Protein AF-A0A6F8T669-F1 (afdb_monomer)

Radius of gyration: 17.14 Å; Cα contacts (8 Å, |Δi|>4): 40; chains: 1; bounding box: 42×25×52 Å

Sequence (89 aa):
MLKLFTAHPASVNQSYWAHLFFAISFGFIMIKGGCACLIHAIFPFLFQTTGSQTAFSAVEKYLQKCPYKNENDKKLIQCLQNRKGKDNP

Structure (mmCIF, N/CA/C/O backbone):
data_AF-A0A6F8T669-F1
#
_entry.id   AF-A0A6F8T669-F1
#
loop_
_atom_site.group_PDB
_atom_site.id
_atom_site.type_symbol
_atom_site.label_atom_id
_atom_site.label_alt_id
_atom_site.label_comp_id
_atom_site.label_asym_id
_atom_site.label_entity_id
_atom_site.label_seq_id
_atom_site.pdbx_PDB_ins_code
_atom_site.Cartn_x
_atom_site.Cartn_y
_atom_site.Cartn_z
_atom_site.occupancy
_atom_site.B_iso_or_equiv
_atom_site.auth_seq_id
_atom_site.auth_comp_id
_atom_site.auth_asym_id
_atom_site.auth_atom_id
_atom_site.pdbx_PDB_model_num
ATOM 1 N N . MET A 1 1 ? 3.859 -7.538 -31.567 1.00 46.84 1 MET A N 1
ATOM 2 C CA . MET A 1 1 ? 3.269 -7.832 -30.241 1.00 46.84 1 MET A CA 1
ATOM 3 C C . MET A 1 1 ? 4.302 -8.364 -29.243 1.00 46.84 1 MET A C 1
ATOM 5 O O . MET A 1 1 ? 4.489 -7.728 -28.220 1.00 46.84 1 MET A O 1
ATOM 9 N N . LEU A 1 2 ? 5.065 -9.421 -29.559 1.00 51.72 2 LEU A N 1
ATOM 10 C CA . LEU A 1 2 ? 6.113 -9.962 -28.664 1.00 51.72 2 LEU A CA 1
ATOM 11 C C . LEU A 1 2 ? 7.353 -9.057 -28.472 1.00 51.72 2 LEU A C 1
ATOM 13 O O . LEU A 1 2 ? 8.029 -9.165 -27.456 1.00 51.72 2 LEU A O 1
ATOM 17 N N . LYS A 1 3 ? 7.626 -8.117 -29.392 1.00 49.25 3 LYS A N 1
ATOM 18 C CA . LYS A 1 3 ? 8.773 -7.183 -29.307 1.00 49.25 3 LYS A CA 1
ATOM 19 C C . LYS A 1 3 ? 8.679 -6.140 -28.183 1.00 49.25 3 LYS 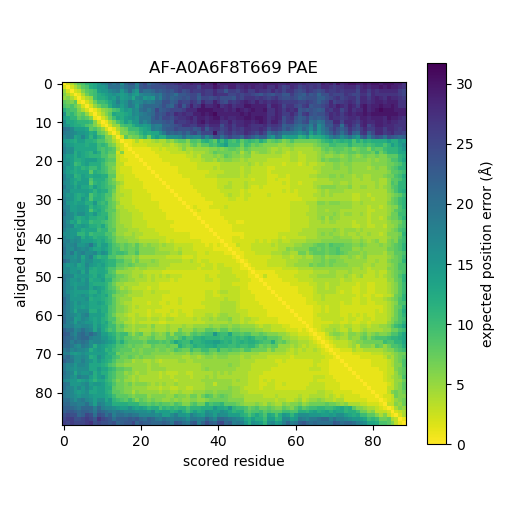A C 1
ATOM 21 O O . LYS A 1 3 ? 9.714 -5.664 -27.737 1.00 49.25 3 LYS A O 1
ATOM 26 N N . LEU A 1 4 ? 7.478 -5.804 -27.701 1.00 55.72 4 LEU A N 1
ATOM 27 C CA . LEU A 1 4 ? 7.310 -4.882 -26.563 1.00 55.72 4 LEU A CA 1
ATOM 28 C C . LEU A 1 4 ? 7.740 -5.527 -25.235 1.00 55.72 4 LEU A C 1
ATOM 30 O O . LEU A 1 4 ? 8.153 -4.827 -24.318 1.00 55.72 4 LEU A O 1
ATOM 34 N N . PHE A 1 5 ? 7.701 -6.860 -25.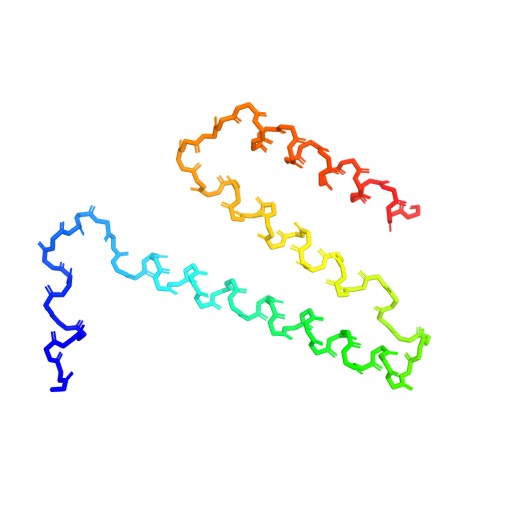163 1.00 52.34 5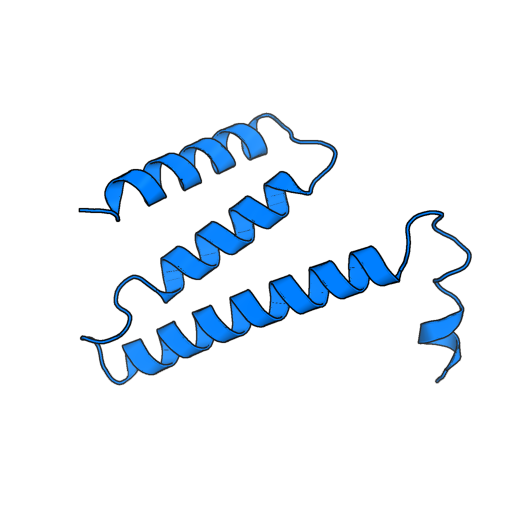 PHE A N 1
ATOM 35 C CA . PHE A 1 5 ? 8.120 -7.636 -23.998 1.00 52.34 5 PHE A CA 1
ATOM 36 C C . PHE A 1 5 ? 9.592 -8.082 -24.067 1.00 52.34 5 PHE A C 1
ATOM 38 O O . PHE A 1 5 ? 10.190 -8.340 -23.028 1.00 52.34 5 PHE A O 1
ATOM 45 N N . THR A 1 6 ? 10.205 -8.141 -25.258 1.00 50.88 6 THR A N 1
ATOM 46 C CA . THR A 1 6 ? 11.579 -8.654 -25.446 1.00 50.88 6 THR A CA 1
ATOM 47 C C . THR A 1 6 ? 12.617 -7.634 -25.922 1.00 50.88 6 THR A C 1
ATOM 49 O O . THR A 1 6 ? 13.794 -7.978 -25.960 1.00 50.88 6 THR A O 1
ATOM 52 N N . ALA A 1 7 ? 12.252 -6.382 -26.234 1.00 49.44 7 ALA A N 1
ATOM 53 C CA . ALA A 1 7 ? 13.228 -5.328 -26.566 1.00 49.44 7 ALA A CA 1
ATOM 54 C C . ALA A 1 7 ? 13.747 -4.541 -25.342 1.00 49.44 7 ALA A C 1
ATOM 56 O O . ALA A 1 7 ? 14.804 -3.923 -25.413 1.00 49.44 7 ALA A O 1
ATOM 57 N N . HIS A 1 8 ? 13.047 -4.589 -24.202 1.00 51.38 8 HIS A N 1
ATOM 58 C CA . HIS A 1 8 ? 13.470 -3.931 -22.957 1.00 51.38 8 HIS A CA 1
ATOM 59 C C . HIS A 1 8 ? 14.558 -4.666 -22.122 1.00 51.38 8 HIS A C 1
ATOM 61 O O . HIS A 1 8 ? 15.334 -3.982 -21.451 1.00 51.38 8 HIS A O 1
ATOM 67 N N . PRO A 1 9 ? 14.697 -6.011 -22.118 1.00 48.41 9 PRO A N 1
ATOM 68 C CA . PRO A 1 9 ? 15.620 -6.694 -21.208 1.00 48.41 9 PRO A CA 1
ATOM 69 C C . PRO A 1 9 ? 17.107 -6.559 -21.586 1.00 48.41 9 PRO A C 1
ATOM 71 O O . PRO A 1 9 ? 17.948 -7.088 -20.868 1.00 48.41 9 PRO A O 1
ATOM 74 N N . ALA A 1 10 ? 17.456 -5.850 -22.667 1.00 50.47 10 ALA A N 1
ATOM 75 C CA . ALA A 1 10 ? 18.846 -5.668 -23.094 1.00 50.47 10 ALA A CA 1
ATOM 76 C C . ALA A 1 10 ? 19.513 -4.368 -22.591 1.00 50.47 10 ALA A C 1
ATOM 78 O O . ALA A 1 10 ? 20.724 -4.232 -22.733 1.00 50.47 10 ALA A O 1
ATOM 79 N N . SER A 1 11 ? 18.772 -3.405 -22.020 1.00 48.41 11 SER A N 1
ATOM 80 C CA . SER A 1 11 ? 19.317 -2.065 -21.704 1.00 48.41 11 SER A CA 1
ATOM 81 C C . SER A 1 11 ? 19.578 -1.785 -20.223 1.00 48.41 11 SER A C 1
ATOM 83 O O . SER A 1 11 ? 20.102 -0.725 -19.885 1.00 48.41 11 SER A O 1
ATOM 85 N N . VAL A 1 12 ? 19.238 -2.708 -19.323 1.00 50.62 12 VAL A N 1
ATOM 86 C CA . VAL A 1 12 ? 19.352 -2.487 -17.877 1.00 50.62 12 VAL A CA 1
ATOM 87 C C . VAL A 1 12 ? 19.857 -3.746 -17.190 1.00 50.62 12 VAL A C 1
ATOM 89 O O . VAL A 1 12 ? 19.125 -4.709 -17.007 1.00 50.62 12 VAL A O 1
ATOM 92 N N . ASN A 1 13 ? 21.122 -3.711 -16.775 1.00 52.75 13 ASN A N 1
ATOM 93 C CA . ASN A 1 13 ? 21.825 -4.711 -15.962 1.00 52.75 13 ASN A CA 1
ATOM 94 C C . ASN A 1 13 ? 21.266 -4.830 -14.513 1.00 52.75 13 ASN A C 1
ATOM 96 O O . ASN A 1 13 ? 22.008 -4.883 -13.538 1.00 52.75 13 ASN A O 1
ATOM 100 N N . GLN A 1 14 ? 19.939 -4.863 -14.361 1.00 52.84 14 GLN A N 1
ATOM 101 C CA . GLN A 1 14 ? 19.171 -5.221 -13.164 1.00 52.84 14 GLN A CA 1
ATOM 102 C C . GLN A 1 14 ? 18.031 -6.128 -13.643 1.00 52.84 14 GLN A C 1
ATOM 104 O O . GLN A 1 14 ? 17.387 -5.842 -14.651 1.00 52.84 14 GLN A O 1
ATOM 109 N N . SER A 1 15 ? 17.795 -7.253 -12.970 1.00 63.19 15 SER A N 1
ATOM 110 C CA . SER A 1 15 ? 16.896 -8.288 -13.480 1.00 63.19 15 SER A CA 1
ATOM 111 C C . SER A 1 15 ? 15.473 -7.742 -13.659 1.00 63.19 15 SER A C 1
ATOM 113 O O . SER A 1 15 ? 14.816 -7.366 -12.692 1.00 63.19 15 SER A O 1
ATOM 115 N N . TY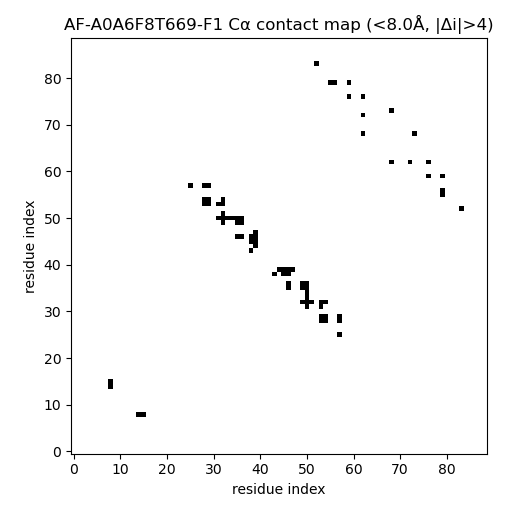R A 1 16 ? 14.967 -7.741 -14.900 1.00 67.06 16 TYR A N 1
ATOM 116 C CA . TYR A 1 16 ? 13.548 -7.517 -15.236 1.00 67.06 16 TYR A CA 1
ATOM 117 C C . TYR A 1 16 ? 12.618 -8.238 -14.249 1.00 67.06 16 TYR A C 1
ATOM 119 O O . TYR A 1 16 ? 11.627 -7.687 -13.784 1.00 67.06 16 TYR A O 1
ATOM 127 N N . TRP A 1 17 ? 13.027 -9.437 -13.837 1.00 72.88 17 TRP A N 1
ATOM 128 C CA . TRP A 1 17 ? 12.398 -10.255 -12.809 1.00 72.88 17 TRP A CA 1
ATOM 129 C C . TRP A 1 17 ? 12.301 -9.601 -11.426 1.00 72.88 17 TRP A C 1
ATOM 131 O O . TRP A 1 17 ? 11.263 -9.727 -10.787 1.00 72.88 17 TRP A O 1
ATOM 141 N N . ALA A 1 18 ? 13.321 -8.879 -10.956 1.00 77.56 18 ALA A N 1
ATOM 142 C CA . ALA A 1 18 ? 13.271 -8.169 -9.679 1.00 77.56 18 ALA A CA 1
ATOM 143 C C . ALA A 1 18 ? 12.272 -7.004 -9.714 1.00 77.56 18 ALA A C 1
ATOM 145 O O . ALA A 1 18 ? 11.497 -6.833 -8.771 1.00 77.56 18 ALA A O 1
ATOM 146 N N . HIS A 1 19 ? 12.247 -6.232 -10.805 1.00 77.62 19 HIS A N 1
ATOM 147 C CA . HIS A 1 19 ? 11.274 -5.150 -10.971 1.00 77.62 19 HIS A CA 1
ATOM 148 C C . HIS A 1 19 ? 9.850 -5.694 -11.155 1.00 77.62 19 HIS A C 1
ATOM 150 O O . HIS A 1 19 ? 8.919 -5.212 -10.514 1.00 77.62 19 HIS A O 1
ATOM 156 N N . LEU A 1 20 ? 9.689 -6.750 -11.958 1.00 83.50 20 LEU A N 1
ATOM 157 C CA . LEU A 1 20 ? 8.415 -7.430 -12.182 1.00 83.50 20 LEU A CA 1
ATOM 158 C C . LEU A 1 20 ? 7.856 -8.009 -10.877 1.00 83.50 20 LEU A C 1
ATOM 160 O O . LEU A 1 20 ? 6.701 -7.764 -10.541 1.00 83.50 20 LEU A O 1
ATOM 164 N N . PHE A 1 21 ? 8.673 -8.733 -10.109 1.00 85.62 21 PHE A N 1
ATOM 165 C CA . PHE A 1 21 ? 8.251 -9.319 -8.839 1.00 85.62 21 PHE A CA 1
ATOM 166 C C . PHE A 1 21 ? 7.859 -8.246 -7.820 1.00 85.62 21 PHE A C 1
ATOM 168 O O . PHE A 1 21 ? 6.858 -8.393 -7.115 1.00 85.62 21 PHE A O 1
ATOM 175 N N . PHE A 1 22 ? 8.614 -7.145 -7.770 1.00 84.00 22 PHE A N 1
ATOM 176 C CA . PHE A 1 22 ? 8.276 -6.001 -6.933 1.00 84.00 22 PHE A CA 1
ATOM 177 C C . PHE A 1 22 ? 6.938 -5.373 -7.346 1.00 84.00 22 PHE A C 1
ATOM 179 O O . PHE A 1 22 ? 6.065 -5.212 -6.495 1.00 84.00 22 PHE A O 1
ATOM 186 N N . ALA A 1 23 ? 6.747 -5.082 -8.636 1.00 85.56 23 ALA A N 1
ATOM 187 C CA . ALA A 1 23 ? 5.523 -4.479 -9.156 1.00 85.56 23 ALA A CA 1
ATOM 188 C C . ALA A 1 23 ? 4.291 -5.365 -8.912 1.00 85.56 23 ALA A C 1
ATOM 190 O O . ALA A 1 23 ? 3.266 -4.876 -8.441 1.00 85.56 23 ALA A O 1
ATOM 191 N N . ILE A 1 24 ? 4.406 -6.676 -9.150 1.00 89.69 24 ILE A N 1
ATOM 192 C CA . ILE A 1 24 ? 3.336 -7.647 -8.883 1.00 89.69 24 ILE A CA 1
ATOM 193 C C . ILE A 1 24 ? 3.005 -7.687 -7.388 1.00 89.69 24 ILE A C 1
ATOM 195 O O . ILE A 1 24 ? 1.843 -7.551 -7.005 1.00 89.69 24 ILE A O 1
ATOM 199 N N . SER A 1 25 ? 4.019 -7.831 -6.529 1.00 88.31 25 SER A N 1
ATOM 200 C CA . SER A 1 25 ? 3.827 -7.893 -5.073 1.00 88.31 25 SER A CA 1
ATOM 201 C C . SER A 1 25 ? 3.177 -6.620 -4.535 1.00 88.31 25 SER A C 1
ATOM 203 O O . SER A 1 25 ? 2.264 -6.679 -3.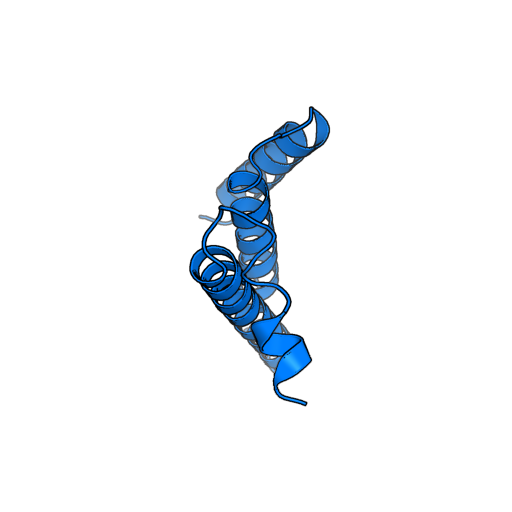712 1.00 88.31 25 SER A O 1
ATOM 205 N N . PHE A 1 26 ? 3.619 -5.463 -5.027 1.00 89.56 26 PHE A N 1
ATOM 206 C CA . PHE A 1 26 ? 3.061 -4.167 -4.671 1.00 89.56 26 PHE A CA 1
ATOM 207 C C . PHE A 1 26 ? 1.606 -4.029 -5.140 1.00 89.56 26 PHE A C 1
ATOM 209 O O . PHE A 1 26 ? 0.739 -3.652 -4.351 1.00 89.56 26 PHE A O 1
ATOM 216 N N . GLY A 1 27 ? 1.311 -4.422 -6.383 1.00 90.88 27 GLY A N 1
ATOM 217 C CA . GLY A 1 27 ? -0.042 -4.415 -6.939 1.00 90.88 27 GLY A CA 1
ATOM 218 C C . GLY A 1 27 ? -1.021 -5.275 -6.137 1.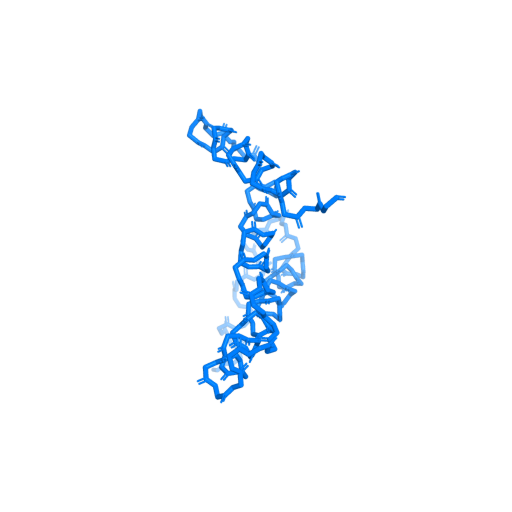00 90.88 27 GLY A C 1
ATOM 219 O O . GLY A 1 27 ? -2.111 -4.814 -5.802 1.00 90.88 27 GLY A O 1
ATOM 220 N N . PHE A 1 28 ? 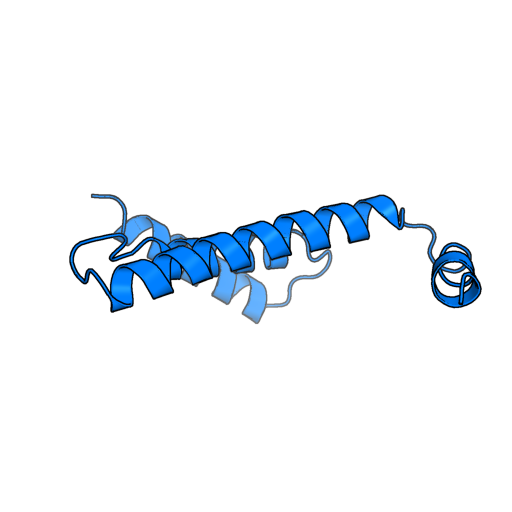-0.623 -6.486 -5.734 1.00 93.56 28 PHE A N 1
ATOM 221 C CA . PHE A 1 28 ? -1.462 -7.344 -4.889 1.00 93.56 28 PHE A CA 1
ATOM 222 C C . PHE A 1 28 ? -1.761 -6.732 -3.516 1.00 93.56 28 PHE A C 1
ATOM 224 O O . PHE A 1 28 ? -2.876 -6.882 -3.013 1.00 93.56 28 PHE A O 1
ATOM 231 N N . ILE A 1 29 ? -0.797 -6.038 -2.902 1.00 92.19 29 ILE A N 1
ATOM 232 C CA . ILE A 1 29 ? -1.016 -5.327 -1.633 1.00 92.19 29 ILE A CA 1
ATOM 233 C C . ILE A 1 29 ? -2.053 -4.213 -1.828 1.00 92.19 29 ILE A C 1
ATOM 235 O O . ILE A 1 29 ? -2.983 -4.103 -1.031 1.00 92.19 29 ILE A O 1
ATOM 239 N N . MET A 1 30 ? -1.944 -3.433 -2.909 1.00 93.00 30 MET A N 1
ATOM 240 C CA . MET A 1 30 ? -2.911 -2.376 -3.216 1.00 93.00 30 MET A CA 1
ATOM 241 C C . MET A 1 30 ? -4.313 -2.924 -3.492 1.00 93.00 30 MET A C 1
ATOM 243 O O . MET A 1 30 ? -5.277 -2.386 -2.956 1.00 93.00 30 MET A O 1
ATOM 247 N N . ILE A 1 31 ? -4.435 -4.011 -4.263 1.00 95.00 31 ILE A N 1
ATOM 248 C CA . ILE A 1 31 ? -5.727 -4.663 -4.528 1.00 95.00 31 ILE A CA 1
ATOM 249 C C . ILE A 1 31 ? -6.367 -5.122 -3.218 1.00 95.00 31 ILE A C 1
ATOM 251 O O . ILE A 1 31 ? -7.528 -4.814 -2.974 1.00 95.00 31 ILE A O 1
ATOM 255 N N . LYS A 1 32 ? -5.614 -5.792 -2.336 1.00 93.62 32 LYS A N 1
ATOM 256 C CA . LYS A 1 32 ? -6.127 -6.226 -1.026 1.00 93.62 32 LYS A CA 1
ATOM 257 C C . LYS A 1 32 ? -6.608 -5.050 -0.176 1.00 93.62 32 LYS A C 1
ATOM 259 O O . LYS A 1 32 ? -7.698 -5.122 0.385 1.00 93.62 32 LYS A O 1
ATOM 264 N N .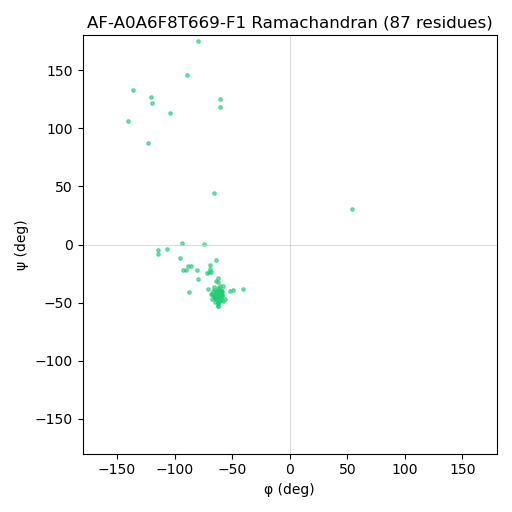 GLY A 1 33 ? -5.826 -3.971 -0.108 1.00 94.31 33 GLY A N 1
ATOM 265 C CA . GLY A 1 33 ? -6.216 -2.751 0.603 1.00 94.31 33 GLY A CA 1
ATOM 266 C C . GLY A 1 33 ? -7.477 -2.114 0.013 1.00 94.31 33 GLY A C 1
ATOM 267 O O . GLY A 1 33 ? -8.382 -1.746 0.754 1.00 94.31 33 GLY A O 1
ATOM 268 N N . GLY A 1 34 ? -7.575 -2.060 -1.318 1.00 94.38 34 GLY A N 1
ATOM 269 C CA . GLY A 1 34 ? -8.758 -1.581 -2.032 1.00 94.38 34 GLY A CA 1
ATOM 270 C C . GLY A 1 34 ? -9.995 -2.434 -1.756 1.00 94.38 34 GLY A C 1
ATOM 271 O O . GLY A 1 34 ? -11.038 -1.893 -1.403 1.00 94.38 34 GLY A O 1
ATOM 272 N N . CYS A 1 35 ? -9.880 -3.763 -1.824 1.00 95.94 35 CYS A N 1
ATOM 273 C CA . CYS A 1 35 ? -10.960 -4.680 -1.462 1.00 95.94 35 CYS A CA 1
ATOM 274 C C . CYS A 1 35 ? -11.413 -4.481 -0.011 1.00 95.94 35 CYS A C 1
ATOM 276 O O . CYS A 1 35 ? -12.613 -4.457 0.245 1.00 95.94 35 CYS A O 1
ATOM 278 N N . ALA A 1 36 ? -10.479 -4.287 0.925 1.00 94.19 36 ALA A N 1
ATOM 279 C CA . ALA A 1 36 ? -10.809 -3.998 2.318 1.00 94.19 36 ALA A CA 1
ATOM 280 C C . ALA A 1 36 ? -11.615 -2.693 2.453 1.00 94.19 36 ALA A C 1
ATOM 282 O O . ALA A 1 36 ? -12.629 -2.684 3.145 1.00 94.19 36 ALA A O 1
ATOM 283 N N . CYS A 1 37 ? -11.233 -1.627 1.738 1.00 93.69 37 CYS A N 1
ATOM 284 C CA . CYS A 1 37 ? -12.003 -0.380 1.691 1.00 93.69 37 CYS A CA 1
ATOM 285 C C . CYS A 1 37 ? -13.403 -0.570 1.089 1.00 93.69 37 CYS A C 1
ATOM 287 O O . CYS A 1 37 ? -14.366 -0.010 1.602 1.00 93.69 37 CYS A O 1
ATOM 289 N N . LEU A 1 38 ? -13.532 -1.356 0.014 1.00 96.31 38 LEU A N 1
ATOM 290 C CA . LEU A 1 38 ? -14.824 -1.624 -0.626 1.00 96.31 38 LEU A CA 1
ATOM 291 C C . LEU A 1 38 ? -15.756 -2.420 0.293 1.00 96.31 38 LEU A C 1
ATOM 293 O O . LEU A 1 38 ? -16.930 -2.084 0.415 1.00 96.31 38 LEU A O 1
ATOM 297 N N . ILE A 1 39 ? -15.232 -3.442 0.976 1.00 96.00 39 ILE A N 1
ATOM 298 C CA . ILE A 1 39 ? -16.003 -4.201 1.966 1.00 96.00 39 ILE A CA 1
ATOM 299 C C . ILE A 1 39 ? -16.393 -3.293 3.132 1.00 96.00 39 ILE A C 1
ATOM 301 O O . ILE A 1 39 ? -17.545 -3.325 3.543 1.00 96.00 39 ILE A O 1
ATOM 305 N N . HIS A 1 40 ? -15.476 -2.457 3.625 1.00 92.88 40 HIS A N 1
ATOM 306 C CA . HIS A 1 40 ? -15.761 -1.482 4.678 1.00 92.88 40 HIS A CA 1
ATOM 307 C C . HIS A 1 40 ? -16.860 -0.487 4.270 1.00 92.88 40 HIS A C 1
ATOM 309 O O . HIS A 1 40 ? -17.727 -0.164 5.073 1.00 92.88 40 HIS A O 1
ATOM 315 N N . ALA A 1 41 ? -16.878 -0.042 3.010 1.00 94.25 41 ALA A N 1
ATOM 316 C CA . ALA A 1 41 ? -17.913 0.858 2.504 1.00 94.25 41 ALA A CA 1
ATOM 317 C C . ALA A 1 41 ? -19.323 0.234 2.545 1.00 94.25 41 ALA A C 1
ATOM 319 O O . ALA A 1 41 ? -20.303 0.958 2.700 1.00 94.25 41 ALA A O 1
ATOM 320 N N . ILE A 1 42 ? -19.425 -1.095 2.429 1.00 97.12 42 ILE A N 1
ATOM 321 C CA . ILE A 1 42 ? -20.690 -1.839 2.556 1.00 97.12 42 ILE A CA 1
ATOM 322 C C . ILE A 1 42 ? -20.967 -2.194 4.028 1.00 97.12 42 ILE A C 1
ATOM 324 O O . ILE A 1 42 ? -22.099 -2.098 4.496 1.00 97.12 42 ILE A O 1
ATOM 328 N N . PHE A 1 43 ? -19.930 -2.589 4.764 1.00 95.75 43 PHE A N 1
ATOM 329 C CA . PHE A 1 43 ? -19.980 -3.025 6.156 1.00 95.75 43 PHE A CA 1
ATOM 330 C C . PHE A 1 43 ? -19.037 -2.162 7.010 1.00 95.75 43 PHE A C 1
ATOM 332 O O . PHE A 1 43 ? -17.888 -2.554 7.240 1.00 95.75 43 PHE A O 1
ATOM 339 N N . PRO A 1 44 ? -19.503 -1.016 7.539 1.00 88.00 44 PRO A N 1
ATOM 340 C CA . PRO A 1 44 ? -18.644 -0.012 8.182 1.00 88.00 44 PRO A CA 1
ATOM 341 C C . PRO A 1 44 ? -17.944 -0.499 9.459 1.00 88.00 44 PRO A C 1
ATOM 343 O O . PRO A 1 44 ? -17.005 0.127 9.942 1.00 88.00 44 PRO A O 1
ATOM 346 N N . PHE A 1 45 ? -18.361 -1.632 10.019 1.00 92.69 45 PHE A N 1
ATOM 347 C CA . PHE A 1 45 ? -17.712 -2.246 11.176 1.00 92.69 45 PHE A CA 1
ATOM 348 C C . PHE A 1 45 ? -16.539 -3.167 10.800 1.00 92.69 45 PHE A C 1
ATOM 350 O O . PHE A 1 45 ? -15.700 -3.439 11.659 1.00 92.69 45 PHE A O 1
ATOM 357 N N . LEU A 1 46 ? -16.438 -3.624 9.546 1.00 90.12 46 LEU A N 1
ATOM 358 C CA . LEU A 1 46 ? -15.342 -4.473 9.064 1.00 90.12 46 LEU A CA 1
ATOM 359 C C . LEU A 1 46 ? -14.183 -3.627 8.531 1.00 90.12 46 LEU A C 1
ATOM 361 O O . LEU A 1 46 ? -14.400 -2.581 7.932 1.00 90.12 46 LEU A O 1
ATOM 365 N N . PHE A 1 47 ? -12.946 -4.100 8.712 1.00 90.62 47 PHE A N 1
ATOM 366 C CA . PHE A 1 47 ? -11.736 -3.528 8.097 1.00 90.62 47 PHE A CA 1
ATOM 367 C C . PHE A 1 47 ? -11.501 -2.020 8.329 1.00 90.62 47 PHE A C 1
ATOM 369 O O . PHE A 1 47 ? -10.874 -1.366 7.495 1.00 90.62 47 PHE A O 1
ATOM 376 N N . GLN A 1 48 ? -11.942 -1.481 9.474 1.00 89.56 48 GLN A N 1
ATOM 377 C CA . GLN A 1 48 ? -11.931 -0.040 9.792 1.00 89.56 48 GLN A CA 1
ATOM 378 C C . GLN A 1 48 ? -10.583 0.653 9.526 1.00 89.56 48 GLN A C 1
ATOM 380 O O . GLN A 1 48 ? -10.542 1.772 9.023 1.00 89.56 48 GLN A O 1
ATOM 385 N N . THR A 1 49 ? -9.468 -0.016 9.825 1.00 88.69 49 THR A N 1
ATOM 386 C CA . THR A 1 49 ? -8.110 0.520 9.624 1.00 88.69 49 THR A CA 1
ATOM 387 C C . THR A 1 49 ? -7.308 -0.237 8.567 1.00 88.69 49 THR A C 1
ATOM 389 O O . THR A 1 49 ? -6.229 0.196 8.167 1.00 88.69 49 THR A O 1
ATOM 392 N N . THR A 1 50 ? -7.816 -1.364 8.065 1.00 89.56 50 THR A N 1
ATOM 393 C CA . THR A 1 50 ? -7.042 -2.276 7.212 1.00 89.56 50 THR A CA 1
ATOM 394 C C . THR A 1 50 ? -6.660 -1.630 5.884 1.00 89.56 50 THR A C 1
ATOM 396 O O . THR A 1 50 ? -5.533 -1.804 5.419 1.00 89.56 50 THR A O 1
ATOM 399 N N . GLY A 1 51 ? -7.562 -0.853 5.280 1.00 88.50 51 GLY A N 1
ATOM 400 C CA . GLY A 1 51 ? -7.300 -0.169 4.014 1.00 88.50 51 GLY A CA 1
ATOM 401 C C . GLY A 1 51 ? -6.157 0.843 4.114 1.00 88.50 51 GLY A C 1
ATOM 402 O O . GLY A 1 51 ? -5.177 0.767 3.367 1.00 88.50 51 GLY A O 1
ATOM 403 N N . SER A 1 52 ? -6.239 1.754 5.087 1.00 88.81 52 SER A N 1
ATOM 404 C CA . SER A 1 52 ? -5.232 2.796 5.311 1.00 88.81 52 SER A CA 1
ATOM 405 C C . SER A 1 52 ? -3.888 2.215 5.760 1.00 88.81 52 SER A C 1
ATOM 407 O O . SER A 1 52 ? -2.850 2.579 5.203 1.00 88.81 52 SER A O 1
ATOM 409 N N . GLN A 1 53 ? -3.886 1.248 6.682 1.00 90.50 53 GLN A N 1
ATOM 410 C CA . GLN A 1 53 ? -2.670 0.553 7.121 1.00 90.50 53 GLN A CA 1
ATOM 411 C C . GLN A 1 53 ? -1.965 -0.167 5.968 1.00 90.50 53 GLN A C 1
ATOM 413 O O . GLN A 1 53 ? -0.732 -0.130 5.869 1.00 90.50 53 GLN A O 1
ATOM 418 N N . THR A 1 54 ? -2.734 -0.796 5.076 1.00 91.88 54 THR A N 1
ATOM 419 C CA . THR A 1 54 ? -2.194 -1.468 3.891 1.00 91.88 54 THR A CA 1
ATOM 420 C C . THR A 1 54 ? -1.543 -0.462 2.945 1.00 91.88 54 THR A C 1
ATOM 422 O O . THR A 1 54 ? -0.410 -0.683 2.513 1.00 91.88 54 THR A O 1
ATOM 425 N N . ALA A 1 55 ? -2.196 0.674 2.682 1.00 90.25 55 ALA A N 1
ATOM 426 C CA . ALA A 1 55 ? -1.651 1.733 1.832 1.00 90.25 55 ALA A CA 1
ATOM 427 C C . ALA A 1 55 ? -0.356 2.333 2.408 1.00 90.25 55 ALA A C 1
ATOM 429 O O . ALA A 1 55 ? 0.661 2.395 1.717 1.00 90.25 55 ALA A O 1
ATOM 430 N N . PHE A 1 56 ? -0.352 2.709 3.690 1.00 91.25 56 PHE A N 1
ATOM 431 C CA . PHE A 1 56 ? 0.832 3.266 4.354 1.00 91.25 56 PHE A CA 1
ATOM 432 C C . PHE A 1 56 ? 1.993 2.274 4.393 1.00 91.25 56 PHE A C 1
ATOM 434 O O . PHE A 1 56 ? 3.134 2.645 4.124 1.00 91.25 56 PHE A O 1
ATOM 441 N N . SER A 1 57 ? 1.707 0.998 4.658 1.00 89.75 57 SER A N 1
ATOM 442 C CA . SER A 1 57 ? 2.720 -0.059 4.637 1.00 89.75 57 SER A CA 1
ATOM 443 C C . SER A 1 57 ? 3.290 -0.302 3.243 1.00 89.75 57 SER A C 1
ATOM 445 O O . SER A 1 57 ? 4.480 -0.587 3.120 1.00 89.75 57 SER A O 1
ATOM 447 N N . ALA A 1 58 ? 2.467 -0.209 2.197 1.00 90.31 58 ALA A N 1
ATOM 448 C CA . ALA A 1 58 ? 2.927 -0.334 0.820 1.00 90.31 58 ALA A CA 1
ATOM 449 C C . ALA A 1 58 ? 3.880 0.813 0.463 1.00 90.31 58 ALA A C 1
ATOM 451 O O . ALA A 1 58 ? 4.993 0.561 -0.000 1.00 90.31 58 ALA A O 1
ATOM 452 N N . VAL A 1 59 ? 3.481 2.057 0.746 1.00 90.62 59 VAL A N 1
ATOM 453 C CA . VAL A 1 59 ? 4.303 3.250 0.490 1.00 90.62 59 VAL A CA 1
ATOM 454 C C . VAL A 1 59 ? 5.618 3.194 1.265 1.00 90.62 59 VAL A C 1
ATOM 456 O O . VAL A 1 59 ? 6.674 3.429 0.684 1.00 90.62 59 VAL A O 1
ATOM 459 N N . GLU A 1 60 ? 5.594 2.814 2.544 1.00 89.81 60 GLU A N 1
ATOM 460 C CA . GLU A 1 60 ? 6.816 2.658 3.338 1.00 89.81 60 GLU A CA 1
ATOM 461 C C . GLU A 1 60 ? 7.777 1.642 2.701 1.00 89.81 60 GLU A C 1
ATOM 463 O O . GLU A 1 60 ? 8.956 1.942 2.506 1.00 89.81 60 GLU A O 1
ATOM 468 N N . LYS A 1 61 ? 7.276 0.458 2.320 1.00 87.44 61 LYS A N 1
ATOM 469 C CA . LYS A 1 61 ? 8.081 -0.584 1.661 1.00 87.44 61 LYS A CA 1
ATOM 470 C C . LYS A 1 61 ? 8.654 -0.111 0.326 1.00 87.44 61 LYS A C 1
ATOM 472 O O . LYS A 1 61 ? 9.793 -0.444 0.004 1.00 87.44 61 LYS A O 1
ATOM 477 N N . TYR A 1 62 ? 7.887 0.667 -0.436 1.00 87.56 62 TYR A N 1
ATOM 478 C CA . TYR A 1 62 ? 8.356 1.276 -1.679 1.00 87.56 62 TYR A CA 1
ATOM 479 C C . TYR A 1 62 ? 9.515 2.242 -1.419 1.00 87.56 62 TYR A C 1
ATOM 481 O O . TYR A 1 62 ? 10.596 2.067 -1.981 1.00 87.56 62 TYR A O 1
ATOM 489 N N . LEU A 1 63 ? 9.339 3.192 -0.496 1.00 88.56 63 LEU A N 1
ATOM 490 C CA . LEU A 1 63 ? 10.377 4.163 -0.142 1.00 88.56 63 LEU A CA 1
ATOM 491 C C . LEU A 1 63 ? 11.632 3.481 0.405 1.00 88.56 63 LEU A C 1
ATOM 493 O O . LEU A 1 63 ? 12.742 3.922 0.128 1.00 88.56 63 LEU A O 1
ATOM 497 N N . GLN A 1 64 ? 11.485 2.384 1.154 1.00 84.88 64 GLN A N 1
ATOM 498 C CA . GLN A 1 64 ? 12.616 1.598 1.643 1.00 84.88 64 GLN A CA 1
ATOM 499 C C . GLN A 1 64 ? 13.441 0.956 0.524 1.00 84.88 64 GLN A C 1
ATOM 501 O O . GLN A 1 64 ? 14.649 0.805 0.700 1.00 84.88 64 GLN A O 1
ATOM 506 N N . LYS A 1 65 ? 12.813 0.602 -0.604 1.00 81.75 65 LYS A N 1
ATOM 507 C CA . LYS A 1 65 ? 13.471 -0.028 -1.755 1.00 81.75 65 LYS A CA 1
ATOM 508 C C . LYS A 1 65 ? 14.196 0.981 -2.651 1.00 81.75 65 LYS A C 1
ATOM 510 O O . LYS A 1 65 ? 15.105 0.581 -3.377 1.00 81.75 65 LYS A O 1
ATOM 515 N N . CYS A 1 66 ? 13.819 2.261 -2.601 1.00 79.06 66 CYS A N 1
ATOM 516 C CA . CYS A 1 66 ? 14.488 3.319 -3.352 1.00 79.06 66 CYS A CA 1
ATOM 517 C C . CYS A 1 66 ? 15.970 3.430 -2.932 1.00 79.06 66 CYS A C 1
ATOM 519 O O . CYS A 1 66 ? 16.249 3.611 -1.742 1.00 79.06 66 CYS A O 1
ATOM 521 N N . PRO A 1 67 ? 16.926 3.346 -3.880 1.00 74.19 67 PRO A N 1
ATOM 522 C CA . PRO A 1 67 ? 18.359 3.379 -3.573 1.00 74.19 67 PRO A CA 1
ATOM 523 C C . PRO A 1 67 ? 18.835 4.761 -3.104 1.00 74.19 67 PRO A C 1
ATOM 525 O O . PRO A 1 67 ? 19.827 4.859 -2.389 1.00 74.19 67 PRO A O 1
ATOM 528 N N . TYR A 1 68 ? 18.116 5.824 -3.472 1.00 78.44 68 TYR A N 1
ATOM 529 C CA . TYR A 1 68 ? 18.366 7.190 -3.027 1.00 78.44 68 TYR A CA 1
ATOM 530 C C . TYR A 1 68 ? 17.128 7.727 -2.307 1.00 78.44 68 TYR A C 1
ATOM 532 O O . TYR A 1 68 ? 16.027 7.671 -2.853 1.00 78.44 68 TYR A O 1
ATOM 540 N N . LYS A 1 69 ? 17.317 8.235 -1.085 1.00 85.38 69 LYS A N 1
ATOM 541 C CA . LYS A 1 69 ? 16.272 8.862 -0.266 1.00 85.38 69 LYS A CA 1
ATOM 542 C C . LYS A 1 69 ? 16.665 10.299 0.026 1.00 85.38 69 LYS A C 1
ATOM 544 O O . LYS A 1 69 ? 17.706 10.538 0.644 1.00 85.38 69 LYS A O 1
ATOM 549 N N . ASN A 1 70 ? 15.822 11.239 -0.373 1.00 90.44 70 ASN A N 1
ATOM 550 C CA . ASN A 1 70 ? 15.993 12.640 -0.009 1.00 90.44 70 ASN A CA 1
ATOM 551 C C . ASN A 1 70 ? 15.492 12.904 1.432 1.00 90.44 70 ASN A C 1
ATOM 553 O O . ASN A 1 70 ? 14.953 12.024 2.108 1.00 90.44 70 ASN A O 1
ATOM 557 N N . GLU A 1 71 ? 15.688 14.130 1.919 1.00 93.38 71 GLU A N 1
ATOM 558 C CA . GLU A 1 71 ? 15.205 14.597 3.230 1.00 93.38 71 GLU A CA 1
ATOM 559 C C . GLU A 1 71 ? 13.700 14.349 3.442 1.00 93.38 71 GLU A C 1
ATOM 561 O O . GLU A 1 71 ? 13.279 13.937 4.525 1.00 93.38 71 GLU A O 1
ATOM 566 N N . ASN A 1 72 ? 12.884 14.557 2.408 1.00 92.69 72 ASN A N 1
ATOM 567 C CA . ASN A 1 72 ? 11.435 14.389 2.487 1.00 92.69 72 ASN A CA 1
ATOM 568 C C . ASN A 1 72 ? 11.044 12.912 2.596 1.00 92.69 72 ASN A C 1
ATOM 570 O O . ASN A 1 72 ? 10.162 12.586 3.384 1.00 92.69 72 ASN A O 1
ATOM 574 N N . ASP A 1 73 ? 11.733 12.011 1.890 1.00 92.31 73 ASP A N 1
ATOM 575 C CA . ASP A 1 73 ? 11.494 10.566 1.978 1.00 92.31 73 ASP A CA 1
ATOM 576 C C . ASP A 1 73 ? 11.789 10.045 3.389 1.00 92.31 73 ASP A C 1
ATOM 578 O O . ASP A 1 73 ? 11.033 9.240 3.933 1.00 92.31 73 ASP A O 1
ATOM 582 N N . LYS A 1 74 ? 12.868 10.534 4.017 1.00 91.38 74 LYS A N 1
ATOM 583 C CA . LYS A 1 74 ? 13.217 10.191 5.405 1.00 91.38 74 LYS A CA 1
ATOM 584 C C . LYS A 1 74 ? 12.152 10.686 6.382 1.00 91.38 74 LYS A C 1
ATOM 586 O O . LYS A 1 74 ? 11.698 9.916 7.227 1.00 91.38 74 LYS A O 1
ATOM 591 N N . LYS A 1 75 ? 11.715 11.943 6.235 1.00 94.00 75 LYS A N 1
ATOM 592 C CA . LYS A 1 75 ? 10.624 12.522 7.037 1.00 94.00 75 LYS A CA 1
ATOM 593 C C . LYS A 1 75 ? 9.331 11.728 6.863 1.00 94.00 75 LYS A C 1
ATOM 595 O O . LYS A 1 75 ? 8.677 11.407 7.848 1.00 94.00 75 LYS A O 1
ATOM 600 N N . LEU A 1 76 ? 8.996 11.351 5.631 1.00 92.19 76 LEU A N 1
ATOM 601 C CA . LEU A 1 76 ? 7.806 10.567 5.326 1.00 92.19 76 LEU A CA 1
ATOM 602 C C . LEU A 1 76 ? 7.870 9.168 5.948 1.00 92.19 76 LEU A C 1
ATOM 604 O O . LEU A 1 76 ? 6.905 8.758 6.586 1.00 92.19 76 LEU A O 1
ATOM 608 N N . ILE A 1 77 ? 8.998 8.458 5.837 1.00 90.88 77 ILE A N 1
ATOM 609 C CA . ILE A 1 77 ? 9.193 7.159 6.504 1.00 90.88 77 ILE A CA 1
ATOM 610 C C . ILE A 1 77 ? 8.978 7.302 8.015 1.00 90.88 77 ILE A C 1
ATOM 612 O O . ILE A 1 77 ? 8.213 6.530 8.590 1.00 90.88 77 ILE A O 1
ATOM 616 N N . GLN A 1 78 ? 9.565 8.325 8.642 1.00 91.75 78 GLN A N 1
ATOM 617 C CA . GLN A 1 78 ? 9.370 8.587 10.069 1.00 91.75 78 GLN A CA 1
ATOM 618 C C . GLN A 1 78 ? 7.892 8.842 10.412 1.00 91.75 78 GLN A C 1
ATOM 620 O O . GLN A 1 78 ? 7.373 8.300 11.388 1.00 91.75 78 GLN A O 1
ATOM 625 N N . CYS A 1 79 ? 7.181 9.632 9.601 1.00 90.81 79 CYS A N 1
ATOM 626 C CA . CYS A 1 79 ? 5.750 9.880 9.784 1.00 90.81 79 CYS A CA 1
ATOM 627 C C . CYS A 1 79 ? 4.914 8.594 9.675 1.00 90.81 79 CYS A C 1
ATOM 629 O O . CYS A 1 79 ? 3.992 8.395 10.469 1.00 90.81 79 CYS A O 1
ATOM 631 N N . LEU A 1 80 ? 5.229 7.718 8.716 1.00 90.50 80 LEU A N 1
ATOM 632 C CA . LEU A 1 80 ? 4.537 6.440 8.524 1.00 90.50 80 LEU A CA 1
ATOM 633 C C . LEU A 1 80 ? 4.793 5.480 9.699 1.00 90.50 80 LEU A C 1
ATOM 635 O O . LEU A 1 80 ? 3.857 4.832 10.168 1.00 90.50 80 LEU A O 1
ATOM 639 N N . GLN A 1 81 ? 6.019 5.441 10.223 1.00 87.69 81 GLN A N 1
ATOM 640 C CA . GLN A 1 81 ? 6.382 4.638 11.397 1.00 87.69 81 GLN A CA 1
ATOM 641 C C . GLN A 1 81 ? 5.677 5.122 12.667 1.00 87.69 81 GLN A C 1
ATOM 643 O O . GLN A 1 81 ? 5.080 4.323 13.388 1.00 87.69 81 GLN A O 1
ATOM 648 N N . ASN A 1 82 ? 5.653 6.437 12.896 1.00 87.44 82 ASN A N 1
ATOM 649 C CA . ASN A 1 82 ? 4.950 7.029 14.034 1.00 87.44 82 ASN A CA 1
ATOM 650 C C . ASN A 1 82 ? 3.434 6.774 13.983 1.00 87.44 82 ASN A C 1
ATOM 652 O O . ASN A 1 82 ? 2.802 6.649 15.030 1.00 87.44 82 ASN A O 1
ATOM 656 N N . ARG A 1 83 ? 2.837 6.691 12.784 1.00 83.31 83 ARG A N 1
ATOM 6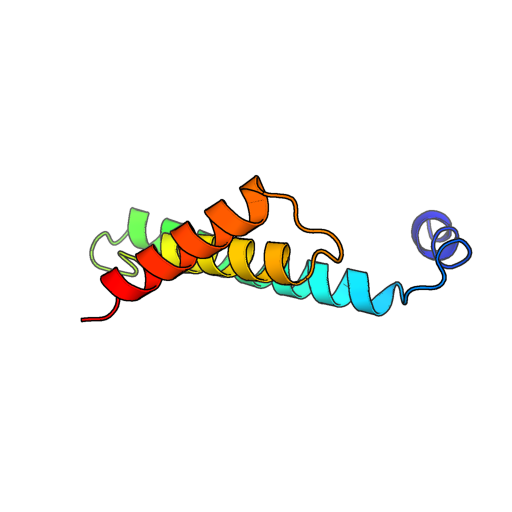57 C CA . ARG A 1 83 ? 1.426 6.301 12.624 1.00 83.31 83 ARG A CA 1
ATOM 658 C C . ARG A 1 83 ? 1.190 4.844 13.007 1.00 83.31 83 ARG A C 1
ATOM 660 O O . ARG A 1 83 ? 0.293 4.580 13.796 1.00 83.31 83 ARG A O 1
ATOM 667 N N . LYS A 1 84 ? 2.024 3.917 12.527 1.00 77.19 84 LYS A N 1
ATOM 668 C CA . LYS A 1 84 ? 1.904 2.489 12.868 1.00 77.19 84 LYS A CA 1
ATOM 669 C C . LYS A 1 84 ? 1.982 2.220 14.370 1.00 77.19 84 LYS A C 1
ATOM 671 O O . LYS A 1 84 ? 1.268 1.354 14.856 1.00 77.19 84 LYS A O 1
ATOM 676 N N . GLY A 1 85 ? 2.808 2.973 15.098 1.00 67.25 85 GLY A N 1
ATOM 677 C CA . GLY A 1 85 ? 2.909 2.862 16.555 1.00 67.25 85 GLY A CA 1
ATOM 678 C C . GLY A 1 85 ? 1.674 3.347 17.326 1.00 67.25 85 GLY A C 1
ATOM 679 O O . GLY A 1 85 ? 1.532 2.995 18.488 1.00 67.25 85 GLY A O 1
ATOM 680 N N . LYS A 1 86 ? 0.782 4.135 16.707 1.00 62.03 86 LYS A N 1
ATOM 681 C CA . LYS A 1 86 ? -0.471 4.602 17.330 1.00 62.03 86 LYS A CA 1
ATOM 682 C C . LYS A 1 86 ? -1.660 3.670 17.094 1.00 62.03 86 LYS A C 1
ATOM 684 O O . LYS A 1 86 ? -2.613 3.724 17.860 1.00 62.03 86 LYS A O 1
ATOM 689 N N . ASP A 1 87 ? -1.602 2.847 16.049 1.00 60.19 87 ASP A N 1
ATOM 690 C CA . ASP A 1 87 ? -2.694 1.949 15.651 1.00 60.19 87 ASP A CA 1
ATOM 691 C C . ASP A 1 87 ? -2.558 0.530 16.253 1.00 60.19 87 ASP A C 1
ATOM 693 O O . ASP A 1 87 ? -3.382 -0.337 15.959 1.00 60.19 87 ASP A O 1
ATOM 697 N N . ASN A 1 88 ? -1.522 0.280 17.067 1.00 48.12 88 ASN A N 1
ATOM 698 C CA . ASN A 1 88 ? -1.344 -0.946 17.848 1.00 48.12 88 ASN A CA 1
ATOM 699 C C . ASN A 1 88 ? -1.694 -0.636 19.319 1.00 48.12 88 ASN A C 1
ATOM 701 O O . ASN A 1 88 ? -0.987 0.189 19.904 1.00 48.12 88 ASN A O 1
ATOM 705 N N . PRO A 1 89 ? -2.780 -1.203 19.881 1.00 50.75 89 PRO A N 1
ATOM 706 C CA . PRO A 1 89 ? -3.187 -0.951 21.264 1.00 50.75 89 PRO A CA 1
ATOM 707 C C . PRO A 1 89 ? -2.157 -1.445 22.286 1.00 50.75 89 PRO A C 1
ATOM 709 O O . PRO A 1 89 ? -1.398 -2.393 21.968 1.00 50.75 89 PRO A O 1
#

Organism: NCBI:txid2708020

pLDDT: mean 80.8, std 16.0, range [46.84, 97.12]

Secondary structure (DSSP, 8-state):
-THHHHSSTTS-SS-HHHHHHHHHHHHHHHHHHHHHHHHHHHSTTSSTTHHHHHHHHHHHHHHHH-S---HHHHHHHHHHHHHHTTS--

Nearest PDB structures (foldseek):
  6gow-assembly1_E  TM=5.467E-01  e=9.273E+00  Bacillus subtilis
  4v9o-assembly3_FT  TM=3.872E-01  e=5.296E+00  Escherichia coli K-12

Solvent-accessible surface area (backbone atoms only — not comparable to full-atom values): 5243 Å² total; per-residue (Å²): 122,70,59,79,75,64,63,61,75,79,82,51,104,59,61,66,63,59,58,49,52,49,53,53,55,50,50,55,48,51,50,53,17,49,50,33,43,55,51,18,74,78,38,73,85,42,51,78,56,50,22,62,54,39,50,51,51,49,52,45,56,51,61,69,68,44,92,75,74,55,76,65,54,52,53,48,46,52,54,51,53,58,49,57,65,67,77,54,133

Mean predicted aligned error: 8.82 Å

Foldseek 3Di:
DCCVVVVPCPPDPDDPVVVVVLVVVLVVLLVVLVVQVVVCVVVVVGSVCVNVLSVLVSLLVVLVPDPDDDPVSVVSNVVSVVVVVVPPD

InterPro domains:
  IPR045936 Protein of unknown function DUF6356 [PF19883] (3-54)